Protein AF-A0A955U9M2-F1 (afdb_monomer)

Nearest PDB structures (foldseek):
  5ib0-assembly1_A  TM=7.989E-01  e=4.368E-04  Pseudomonas aeruginosa PAO1
  3ddd-assembly1_A  TM=6.728E-01  e=5.289E-01  Pyrococcus horikoshii
  3fb3-assembly1_A  TM=5.624E-01  e=2.188E+00  Trypanosoma brucei
  3frm-assembly3_E  TM=4.146E-01  e=1.458E+00  Staphylococcus epidermidis ATCC 12228
  2dxq-assembly1_B  TM=5.419E-01  e=4.301E+00  Agrobacterium fabrum str. C58

Sequence (76 aa):
MPLEIKEMTIADYDEAIALWEQTEGMCLREADSKNGIEAYLKRNPNLSFVARYNGNSSERCYVDMMEDEAICTTLP

pLDDT: mean 76.02, std 17.09, range [41.22, 96.0]

Solvent-accessible surface area (backbone atoms only — not comparable to full-atom values): 4667 Å² total; per-residue (Å²): 132,55,72,46,77,44,73,55,50,76,86,47,42,74,63,49,51,59,50,48,77,69,38,86,92,61,80,88,52,77,61,72,33,74,66,35,46,44,53,46,47,72,76,41,72,93,57,39,36,31,41,38,41,65,54,101,54,83,35,49,32,51,32,53,55,86,62,104,54,77,50,75,56,76,51,131

Structure (mmCIF, N/CA/C/O backbone):
data_AF-A0A955U9M2-F1
#
_entry.id   AF-A0A955U9M2-F1
#
loop_
_atom_site.group_PDB
_atom_site.id
_atom_site.type_symbol
_atom_site.label_atom_id
_atom_site.label_alt_id
_atom_site.label_comp_id
_atom_site.label_asym_id
_atom_site.label_entity_id
_atom_site.label_seq_id
_atom_site.pdbx_PDB_ins_code
_atom_site.Cartn_x
_atom_site.Cartn_y
_atom_site.Cartn_z
_atom_site.occupancy
_atom_site.B_iso_or_equiv
_atom_site.auth_seq_id
_atom_site.auth_comp_id
_atom_site.auth_asym_id
_atom_site.auth_atom_id
_atom_site.pdbx_PDB_model_num
ATOM 1 N N . MET A 1 1 ? -17.173 -4.007 15.357 1.00 59.69 1 MET A N 1
ATOM 2 C CA . MET A 1 1 ? -15.800 -3.594 15.011 1.00 59.69 1 MET A CA 1
ATOM 3 C C . MET A 1 1 ? -15.160 -4.681 14.149 1.00 59.69 1 MET A C 1
ATOM 5 O O . MET A 1 1 ? -14.408 -5.483 14.691 1.00 59.69 1 MET A O 1
ATOM 9 N N . PRO A 1 2 ? -15.488 -4.811 12.850 1.00 74.25 2 PRO A N 1
ATOM 10 C CA . PRO A 1 2 ? -14.756 -5.718 11.978 1.00 74.25 2 PR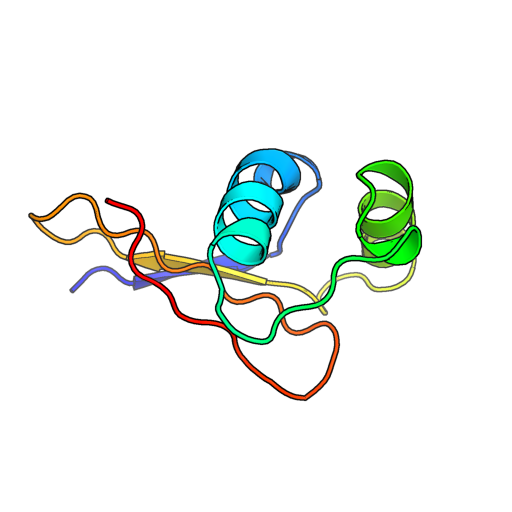O A CA 1
ATOM 11 C C . PRO A 1 2 ? -13.506 -4.985 11.489 1.00 74.25 2 PRO A C 1
ATOM 13 O O . PRO A 1 2 ? -13.586 -4.119 10.619 1.00 74.25 2 PRO A O 1
ATOM 16 N N . LEU A 1 3 ? -12.377 -5.301 12.112 1.00 77.06 3 LEU A N 1
ATOM 17 C CA . LEU A 1 3 ? -11.059 -5.013 11.569 1.00 77.06 3 LEU A CA 1
ATOM 18 C C . LEU A 1 3 ? -10.635 -6.243 10.766 1.00 77.06 3 LEU A C 1
ATOM 20 O O . LEU A 1 3 ? -10.558 -7.339 11.320 1.00 77.06 3 LEU A O 1
ATOM 24 N N . GLU A 1 4 ? -10.392 -6.068 9.475 1.00 84.94 4 GLU A N 1
ATOM 25 C CA . GLU A 1 4 ? -9.827 -7.098 8.610 1.00 84.94 4 GLU A CA 1
ATOM 26 C C . GLU A 1 4 ? -8.353 -6.780 8.367 1.00 84.94 4 GLU A C 1
ATOM 28 O O . GLU A 1 4 ? -8.019 -5.663 7.982 1.00 84.94 4 GLU A O 1
ATOM 33 N N . ILE A 1 5 ? -7.472 -7.751 8.600 1.00 86.31 5 ILE A N 1
ATOM 34 C CA . ILE A 1 5 ? -6.044 -7.642 8.295 1.00 86.31 5 ILE A CA 1
ATOM 35 C C . ILE A 1 5 ? -5.723 -8.716 7.263 1.00 86.31 5 ILE A C 1
ATOM 37 O O . ILE A 1 5 ? -6.019 -9.891 7.483 1.00 86.31 5 ILE A O 1
ATOM 41 N N . LYS A 1 6 ? -5.118 -8.319 6.145 1.00 88.94 6 LYS A N 1
ATOM 42 C CA . LYS A 1 6 ? -4.667 -9.234 5.089 1.00 88.94 6 LYS A CA 1
ATOM 43 C C . LYS A 1 6 ? -3.282 -8.832 4.590 1.00 88.94 6 LYS A C 1
ATOM 45 O O . LYS A 1 6 ? -2.862 -7.702 4.811 1.00 88.94 6 LYS A O 1
ATOM 50 N N . GLU A 1 7 ? -2.584 -9.744 3.922 1.00 91.06 7 GLU A N 1
ATOM 51 C CA . GLU A 1 7 ? -1.321 -9.422 3.248 1.00 91.06 7 GLU A CA 1
ATOM 52 C C . GLU A 1 7 ? -1.552 -8.349 2.172 1.00 91.06 7 GLU A C 1
ATOM 54 O O . GLU A 1 7 ? -2.571 -8.362 1.470 1.00 91.06 7 GLU A O 1
ATOM 59 N N . MET A 1 8 ? -0.621 -7.401 2.072 1.00 89.94 8 MET A N 1
ATOM 60 C CA . MET A 1 8 ? -0.658 -6.373 1.042 1.00 89.94 8 MET A CA 1
ATOM 61 C C . MET A 1 8 ? -0.284 -6.982 -0.305 1.00 89.94 8 MET A C 1
ATOM 63 O O . MET A 1 8 ? 0.722 -7.673 -0.448 1.00 89.94 8 MET A O 1
ATOM 67 N N . THR A 1 9 ? -1.071 -6.665 -1.323 1.00 92.81 9 THR A N 1
ATOM 68 C CA . THR A 1 9 ? -0.767 -7.014 -2.708 1.00 92.81 9 THR A CA 1
ATOM 69 C C . THR A 1 9 ? -0.621 -5.751 -3.541 1.00 92.81 9 THR A C 1
ATOM 71 O O . THR A 1 9 ? -1.059 -4.670 -3.150 1.00 92.81 9 THR A O 1
ATOM 74 N N . ILE A 1 10 ? -0.073 -5.879 -4.751 1.00 94.06 10 ILE A N 1
ATOM 75 C CA . ILE A 1 10 ? 0.022 -4.738 -5.672 1.00 94.06 10 ILE A CA 1
ATOM 76 C C .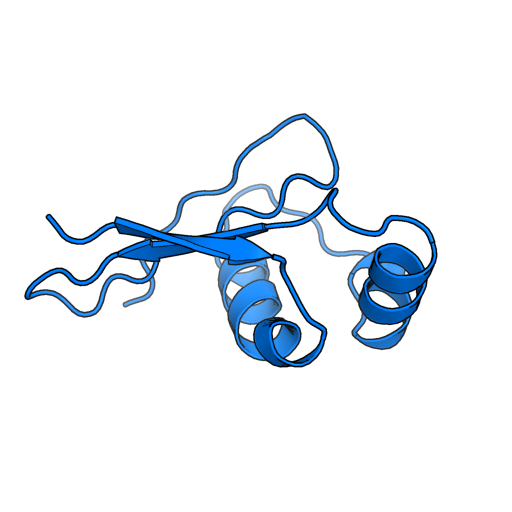 ILE A 1 10 ? -1.353 -4.163 -6.061 1.00 94.06 10 ILE A C 1
ATOM 78 O O . ILE A 1 10 ? -1.441 -3.020 -6.504 1.00 94.06 10 ILE A O 1
ATOM 82 N N . ALA A 1 11 ? -2.434 -4.928 -5.875 1.00 93.62 11 ALA A N 1
ATOM 83 C CA . ALA A 1 11 ? -3.795 -4.445 -6.083 1.00 93.62 11 ALA A CA 1
ATOM 84 C C . ALA A 1 11 ? -4.230 -3.418 -5.023 1.00 93.62 11 ALA A C 1
ATOM 86 O O . ALA A 1 11 ? -5.127 -2.627 -5.286 1.00 93.62 11 ALA A O 1
ATOM 87 N N . ASP A 1 12 ? -3.591 -3.409 -3.851 1.00 90.69 12 ASP A N 1
ATOM 88 C CA . ASP A 1 12 ? -3.870 -2.459 -2.774 1.00 90.69 12 ASP A CA 1
ATOM 89 C C . ASP A 1 12 ? -3.068 -1.144 -2.936 1.00 90.69 12 ASP A C 1
ATOM 91 O O . ASP A 1 12 ? -3.293 -0.197 -2.187 1.00 90.69 12 ASP A O 1
ATOM 95 N N . TYR A 1 13 ? -2.158 -1.058 -3.921 1.00 90.94 13 TYR A N 1
ATOM 96 C CA . TYR A 1 13 ? -1.255 0.087 -4.118 1.00 90.94 13 TYR A CA 1
ATOM 97 C C . TYR A 1 13 ? -1.983 1.418 -4.296 1.00 90.94 13 TYR A C 1
ATOM 99 O O . TYR A 1 13 ? -1.612 2.399 -3.663 1.00 90.94 13 TYR A O 1
ATOM 107 N N . ASP A 1 14 ? -3.015 1.455 -5.142 1.00 90.81 14 ASP A N 1
ATOM 108 C CA . ASP A 1 14 ? -3.697 2.711 -5.469 1.00 90.81 14 ASP A CA 1
ATOM 109 C C . ASP A 1 14 ? -4.413 3.295 -4.228 1.00 90.81 14 ASP A C 1
ATOM 111 O O . ASP A 1 14 ? -4.501 4.510 -4.073 1.00 90.81 14 ASP A O 1
ATOM 115 N N . GLU A 1 15 ? -4.881 2.441 -3.307 1.00 85.88 15 GLU A N 1
ATOM 116 C CA . GLU A 1 15 ? -5.451 2.879 -2.025 1.00 85.88 15 GLU A CA 1
ATOM 117 C C . GLU A 1 15 ? -4.355 3.268 -1.017 1.00 85.88 15 GLU A C 1
ATOM 119 O O . GLU A 1 15 ? -4.506 4.255 -0.297 1.00 85.88 15 GLU A O 1
ATOM 124 N N . ALA A 1 16 ? -3.243 2.528 -0.984 1.00 86.38 16 ALA A N 1
ATOM 125 C CA . ALA A 1 16 ? -2.117 2.809 -0.096 1.00 86.38 16 ALA A CA 1
ATOM 126 C C . ALA A 1 16 ? -1.443 4.152 -0.423 1.00 86.38 16 ALA A C 1
ATOM 128 O O . ALA A 1 16 ? -1.261 4.971 0.473 1.00 86.38 16 ALA A O 1
ATOM 129 N N . ILE A 1 17 ? -1.151 4.424 -1.700 1.00 87.94 17 ILE A N 1
ATOM 130 C CA . ILE A 1 17 ? -0.502 5.673 -2.121 1.00 87.94 17 ILE A CA 1
ATOM 131 C C . ILE A 1 17 ? -1.380 6.893 -1.825 1.00 87.94 17 ILE A C 1
ATOM 133 O O . ILE A 1 17 ? -0.881 7.899 -1.336 1.00 87.94 17 ILE A O 1
ATOM 137 N N . ALA A 1 18 ? -2.699 6.784 -2.015 1.00 87.31 18 ALA A N 1
ATOM 138 C CA . ALA A 1 18 ? -3.630 7.860 -1.688 1.00 87.31 18 ALA A CA 1
ATOM 139 C C . ALA A 1 18 ? -3.648 8.175 -0.182 1.00 87.31 18 ALA A C 1
ATOM 141 O O . ALA A 1 18 ? -3.821 9.332 0.203 1.00 87.31 18 ALA A O 1
ATOM 142 N N . LEU A 1 19 ? -3.471 7.157 0.670 1.00 83.00 19 LEU A N 1
ATOM 143 C CA . LEU A 1 19 ? -3.347 7.329 2.118 1.00 83.00 19 LEU A CA 1
ATOM 144 C C . LEU A 1 19 ? -2.027 8.015 2.483 1.00 83.00 19 LEU A C 1
ATOM 146 O O . LEU A 1 19 ? -1.993 8.958 3.273 1.00 83.00 19 LEU A O 1
ATOM 150 N N . TRP A 1 20 ? -0.942 7.526 1.896 1.00 85.31 20 TRP A N 1
ATOM 151 C CA . TRP A 1 20 ? 0.408 8.024 2.095 1.00 85.31 20 TRP A CA 1
ATOM 152 C C . TRP A 1 20 ? 0.547 9.496 1.699 1.00 85.31 20 TRP A C 1
ATOM 154 O O . TRP A 1 20 ? 1.060 10.292 2.479 1.00 85.31 20 TRP A O 1
ATOM 164 N N . GLU A 1 21 ? -0.016 9.889 0.553 1.00 85.81 21 GLU A N 1
ATOM 165 C CA . GLU A 1 21 ? -0.073 11.282 0.085 1.00 85.81 21 GLU A CA 1
ATOM 166 C C . GLU A 1 21 ? -0.822 12.219 1.046 1.00 85.81 21 GLU A C 1
ATOM 168 O O . GLU A 1 21 ? -0.529 13.413 1.105 1.00 85.81 21 GLU A O 1
ATOM 173 N N . GLN A 1 22 ? -1.787 11.694 1.804 1.00 83.31 22 GLN A N 1
ATOM 174 C CA . GLN A 1 22 ? -2.581 12.455 2.775 1.00 83.31 22 GLN A CA 1
ATOM 175 C C . GLN A 1 22 ? -1.992 12.425 4.191 1.00 83.31 22 GLN A C 1
ATOM 177 O O . GLN A 1 22 ? -2.504 13.098 5.087 1.00 83.31 22 GLN A O 1
ATOM 182 N N . THR A 1 23 ? -0.933 11.647 4.418 1.00 79.75 23 THR A N 1
ATOM 183 C CA . THR A 1 23 ? -0.330 11.494 5.740 1.00 79.75 23 THR A CA 1
ATOM 184 C C . THR A 1 23 ? 0.682 12.606 5.985 1.00 79.75 23 THR A C 1
ATOM 186 O O . THR A 1 23 ? 1.730 12.677 5.342 1.00 79.75 23 THR A O 1
ATOM 189 N N . GLU A 1 24 ? 0.381 13.481 6.945 1.00 79.56 24 GLU A N 1
ATOM 190 C CA . GLU A 1 24 ? 1.287 14.558 7.343 1.00 79.56 24 GLU A CA 1
ATOM 191 C C . GLU A 1 24 ? 2.643 13.996 7.797 1.00 79.56 24 GLU A C 1
ATOM 193 O O . GLU A 1 24 ? 2.715 13.057 8.586 1.00 79.56 24 GLU A O 1
ATOM 198 N N . GLY A 1 25 ? 3.729 14.578 7.285 1.00 80.44 25 GLY A N 1
ATOM 199 C CA . GLY A 1 25 ? 5.093 14.148 7.599 1.00 80.44 25 GLY A CA 1
ATOM 200 C C . GLY A 1 25 ? 5.612 12.985 6.749 1.00 80.44 25 GLY A C 1
ATOM 201 O O . GLY A 1 25 ? 6.811 12.709 6.800 1.00 80.44 25 GLY A O 1
ATOM 202 N N . MET A 1 26 ? 4.774 12.357 5.917 1.00 79.81 26 MET A N 1
ATOM 203 C CA . MET A 1 26 ? 5.239 11.337 4.982 1.00 79.81 26 MET A CA 1
ATOM 204 C C . MET A 1 26 ? 5.909 11.965 3.755 1.00 79.81 26 MET A C 1
ATOM 206 O O . MET A 1 26 ? 5.386 12.889 3.134 1.00 79.81 26 MET A O 1
ATOM 210 N N . CYS A 1 27 ? 7.081 11.444 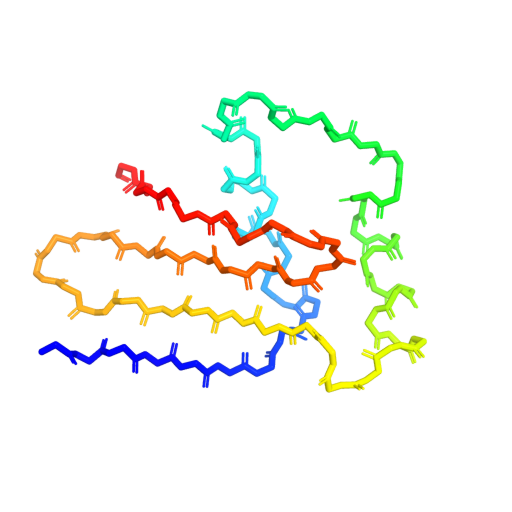3.386 1.00 82.12 27 CYS A N 1
ATOM 211 C CA . CYS A 1 27 ? 7.817 11.873 2.202 1.00 82.12 27 CYS A CA 1
ATOM 212 C C . CYS A 1 27 ? 7.952 10.706 1.224 1.00 82.12 27 CYS A C 1
ATOM 214 O O . CYS A 1 27 ? 8.763 9.806 1.444 1.00 82.12 27 CYS A O 1
ATOM 216 N N . LEU A 1 28 ? 7.162 10.753 0.152 1.00 85.12 28 LEU A N 1
ATOM 217 C CA . LEU A 1 28 ? 7.185 9.762 -0.918 1.00 85.12 28 LEU A CA 1
ATOM 218 C C . LEU A 1 28 ? 8.446 9.894 -1.773 1.00 85.12 28 LEU A C 1
ATOM 220 O O . LEU A 1 28 ? 8.888 10.992 -2.122 1.00 85.12 28 LEU A O 1
ATOM 224 N N . ARG A 1 29 ? 9.021 8.750 -2.126 1.00 87.19 29 ARG A N 1
ATOM 225 C CA . ARG A 1 29 ? 10.235 8.600 -2.930 1.00 87.19 29 ARG A CA 1
ATOM 226 C C . ARG A 1 29 ? 9.949 7.695 -4.127 1.00 87.19 29 ARG A C 1
ATOM 228 O O . ARG A 1 29 ? 8.912 7.051 -4.223 1.00 87.19 29 ARG A O 1
ATOM 235 N N . GLU A 1 30 ? 10.927 7.558 -5.019 1.00 87.56 30 GLU A N 1
ATOM 236 C CA . GLU A 1 30 ? 10.852 6.617 -6.152 1.00 87.56 30 GLU A CA 1
ATOM 237 C C . GLU A 1 30 ? 10.596 5.159 -5.716 1.00 87.56 30 GLU A C 1
ATOM 239 O O . GLU A 1 30 ? 10.002 4.375 -6.462 1.00 87.56 30 GLU A O 1
ATOM 244 N N . ALA A 1 31 ? 11.020 4.791 -4.501 1.00 85.19 31 ALA A N 1
ATOM 245 C CA . ALA A 1 31 ? 10.760 3.477 -3.912 1.00 85.19 31 ALA A CA 1
ATOM 246 C C . ALA A 1 31 ? 9.261 3.215 -3.673 1.00 85.19 31 ALA A C 1
ATOM 248 O O . ALA A 1 31 ? 8.832 2.069 -3.776 1.00 85.19 31 ALA A O 1
ATOM 249 N N . ASP A 1 32 ? 8.474 4.271 -3.458 1.00 89.12 32 ASP A N 1
ATOM 250 C CA . ASP A 1 32 ? 7.029 4.216 -3.212 1.00 89.12 32 ASP A CA 1
ATOM 251 C C . ASP A 1 32 ? 6.218 4.264 -4.520 1.00 89.12 32 ASP A C 1
ATOM 253 O O . ASP A 1 32 ? 4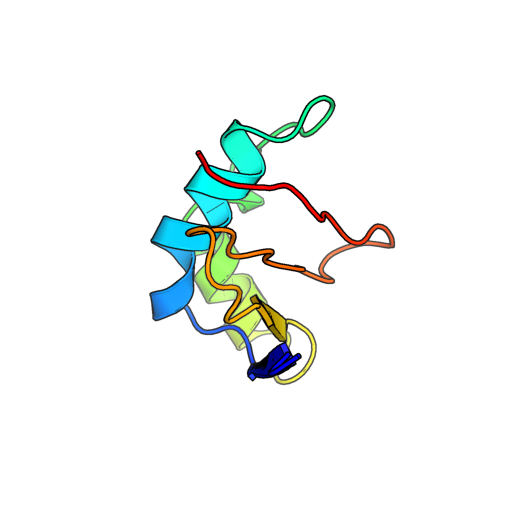.986 4.313 -4.527 1.00 89.12 32 ASP A O 1
ATOM 257 N N . SER A 1 33 ? 6.899 4.233 -5.670 1.00 92.44 33 SER A N 1
ATOM 258 C CA . SER A 1 33 ? 6.253 4.020 -6.963 1.00 92.44 33 SER A CA 1
ATOM 259 C C . SER A 1 33 ? 5.634 2.621 -7.041 1.00 92.44 33 SER A C 1
ATOM 261 O O . SER A 1 33 ? 6.098 1.679 -6.398 1.00 92.44 33 SER A O 1
ATOM 263 N N . LYS A 1 34 ? 4.632 2.438 -7.909 1.00 94.50 34 LYS A N 1
ATOM 264 C CA . LYS A 1 34 ? 3.974 1.134 -8.116 1.00 94.50 34 LYS A CA 1
ATOM 265 C C . LYS A 1 34 ? 4.976 0.014 -8.399 1.00 94.50 34 LYS A C 1
ATOM 267 O O . LYS A 1 34 ? 4.871 -1.074 -7.844 1.00 94.50 34 LYS A O 1
ATOM 272 N N . ASN A 1 35 ? 5.982 0.302 -9.223 1.00 96.00 35 ASN A N 1
ATOM 273 C CA . ASN A 1 35 ? 7.040 -0.652 -9.552 1.00 96.00 35 ASN A CA 1
ATOM 274 C C . ASN A 1 35 ? 7.958 -0.932 -8.353 1.00 96.00 35 ASN A C 1
ATOM 276 O O . ASN A 1 35 ? 8.370 -2.075 -8.159 1.00 96.00 35 ASN A O 1
ATOM 280 N N . GLY A 1 36 ? 8.275 0.094 -7.557 1.00 92.06 36 GLY A N 1
ATOM 281 C CA . GLY A 1 36 ? 9.076 -0.045 -6.341 1.00 92.06 36 GLY A CA 1
ATOM 282 C C . GLY A 1 36 ? 8.385 -0.922 -5.299 1.00 92.06 36 GLY A C 1
ATOM 283 O O . GLY A 1 36 ? 8.977 -1.902 -4.838 1.00 92.06 36 GLY A O 1
ATOM 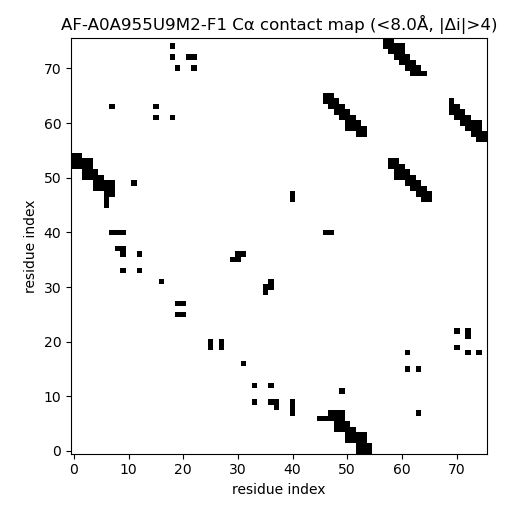284 N N . ILE A 1 37 ? 7.105 -0.656 -5.032 1.00 91.25 37 ILE A N 1
ATOM 285 C CA . ILE A 1 37 ? 6.276 -1.460 -4.129 1.00 91.25 37 ILE A CA 1
ATOM 286 C C . ILE A 1 37 ? 6.115 -2.890 -4.654 1.00 91.25 37 ILE A C 1
ATOM 288 O O . ILE A 1 37 ? 6.315 -3.841 -3.902 1.00 91.25 37 ILE A O 1
ATOM 292 N N . GLU A 1 38 ? 5.842 -3.090 -5.948 1.00 94.62 38 GLU A N 1
ATOM 293 C CA . GLU A 1 38 ? 5.737 -4.442 -6.514 1.00 94.62 38 GLU A CA 1
ATOM 294 C C . GLU A 1 38 ? 7.038 -5.246 -6.340 1.00 94.62 38 GLU A C 1
ATOM 296 O O . GLU A 1 38 ? 7.012 -6.418 -5.950 1.00 94.62 38 GLU A O 1
ATOM 301 N N . ALA A 1 39 ? 8.190 -4.622 -6.606 1.00 92.25 39 ALA A N 1
ATOM 302 C CA . ALA A 1 39 ? 9.495 -5.245 -6.423 1.00 92.25 39 ALA A CA 1
ATOM 303 C C . ALA A 1 39 ? 9.785 -5.550 -4.946 1.00 92.25 39 ALA A C 1
ATOM 305 O O . ALA A 1 39 ? 10.353 -6.603 -4.640 1.00 92.25 39 ALA A O 1
ATOM 306 N N . TYR A 1 40 ? 9.384 -4.663 -4.030 1.00 89.50 40 TYR A N 1
ATOM 307 C CA . TYR A 1 40 ? 9.515 -4.893 -2.597 1.00 89.50 40 TYR A CA 1
ATOM 308 C C . TYR A 1 40 ? 8.669 -6.085 -2.149 1.00 89.50 40 TYR A C 1
ATOM 310 O O . TYR A 1 40 ? 9.223 -7.003 -1.552 1.00 89.50 40 TYR A O 1
ATOM 318 N N . LEU A 1 41 ? 7.374 -6.123 -2.481 1.00 90.44 41 LEU A N 1
ATOM 319 C CA . LEU A 1 41 ? 6.471 -7.215 -2.093 1.00 90.44 41 LEU A CA 1
ATOM 320 C C . LEU A 1 41 ? 6.981 -8.574 -2.598 1.00 90.44 41 LEU A C 1
ATOM 322 O O . LEU A 1 41 ? 6.970 -9.559 -1.866 1.00 90.44 41 LEU A O 1
ATOM 326 N N . LYS A 1 42 ? 7.519 -8.623 -3.826 1.00 92.25 42 LYS A N 1
ATOM 327 C CA . LYS A 1 42 ? 8.139 -9.838 -4.389 1.00 92.25 42 LYS A CA 1
ATOM 328 C C . LYS A 1 42 ? 9.382 -10.290 -3.617 1.00 92.25 42 LYS A C 1
ATOM 330 O O . LYS A 1 42 ? 9.622 -11.489 -3.502 1.00 92.25 42 LYS A O 1
ATOM 335 N N . ARG A 1 43 ? 10.194 -9.351 -3.121 1.00 91.62 43 ARG A N 1
ATOM 336 C CA . ARG A 1 43 ? 11.404 -9.642 -2.333 1.00 91.62 43 ARG A CA 1
ATOM 337 C C . ARG A 1 43 ? 11.080 -10.007 -0.881 1.00 91.62 43 ARG A C 1
ATOM 339 O O . ARG A 1 43 ? 11.834 -10.762 -0.274 1.00 91.62 43 ARG A O 1
ATOM 346 N N . ASN A 1 44 ? 9.978 -9.477 -0.360 1.00 86.81 44 ASN A N 1
ATOM 347 C CA . ASN A 1 44 ? 9.600 -9.488 1.049 1.00 86.81 44 ASN A CA 1
ATOM 348 C C . ASN A 1 44 ? 8.197 -10.100 1.255 1.00 86.81 44 ASN A C 1
ATOM 350 O O . ASN A 1 44 ? 7.292 -9.416 1.738 1.00 86.81 44 ASN A O 1
ATOM 354 N N . PRO A 1 45 ? 7.984 -11.376 0.887 1.00 87.88 45 PRO A N 1
ATOM 355 C CA . PRO A 1 45 ? 6.683 -12.015 1.060 1.00 87.88 45 PRO A CA 1
ATOM 356 C C . PRO A 1 45 ? 6.315 -12.121 2.548 1.00 87.88 45 PRO A C 1
ATOM 358 O O . PRO A 1 45 ? 7.172 -12.432 3.378 1.00 87.88 45 PRO A O 1
ATOM 361 N N . ASN A 1 46 ? 5.034 -11.944 2.879 1.00 85.38 46 ASN A N 1
ATOM 362 C CA . ASN A 1 46 ? 4.479 -11.976 4.240 1.00 85.38 46 ASN A CA 1
ATOM 363 C C . ASN A 1 46 ? 4.988 -10.880 5.200 1.00 85.38 46 ASN A C 1
ATOM 365 O O . ASN A 1 46 ? 4.861 -11.042 6.416 1.00 85.38 46 ASN A O 1
ATOM 369 N N . LEU A 1 47 ? 5.584 -9.795 4.690 1.00 83.94 47 LEU A N 1
ATOM 370 C CA . LEU A 1 47 ? 6.096 -8.693 5.523 1.00 83.94 47 LEU A CA 1
ATOM 371 C C . LEU A 1 47 ? 5.240 -7.421 5.470 1.00 83.94 47 LEU A C 1
ATOM 373 O O . LEU A 1 47 ? 5.275 -6.640 6.415 1.00 83.94 47 LEU A O 1
ATOM 377 N N . SER A 1 48 ? 4.426 -7.245 4.428 1.00 85.31 48 SER A N 1
ATOM 378 C CA . SER A 1 48 ? 3.511 -6.106 4.297 1.00 85.31 48 SER A CA 1
ATOM 379 C C . SER A 1 48 ? 2.062 -6.555 4.452 1.00 85.31 48 SER A C 1
ATOM 381 O O . SER A 1 48 ? 1.636 -7.558 3.875 1.00 85.31 48 SER A O 1
ATOM 383 N N . PHE A 1 49 ? 1.282 -5.787 5.205 1.00 86.81 49 PHE A N 1
ATOM 384 C CA . PHE A 1 49 ? -0.127 -6.060 5.473 1.00 86.81 49 PHE A CA 1
ATOM 385 C C . PHE A 1 49 ? -0.966 -4.832 5.145 1.00 86.81 49 PHE A C 1
ATOM 387 O O . PHE A 1 49 ? -0.448 -3.754 4.902 1.00 86.81 49 PHE A O 1
ATOM 394 N N . VAL A 1 50 ? -2.278 -5.002 5.099 1.00 85.50 50 VAL A N 1
ATOM 395 C CA . VAL A 1 50 ? -3.237 -3.907 5.062 1.00 85.50 50 VAL A CA 1
ATOM 396 C C . VAL A 1 50 ? -4.320 -4.197 6.081 1.00 85.50 50 VAL A C 1
ATOM 398 O O . VAL A 1 50 ? -4.901 -5.285 6.105 1.00 85.50 50 VAL A O 1
ATOM 401 N N . ALA A 1 51 ? -4.587 -3.212 6.927 1.00 82.94 51 ALA A N 1
ATOM 402 C CA . ALA A 1 51 ? -5.772 -3.190 7.757 1.00 82.94 51 ALA A CA 1
ATOM 403 C C . ALA A 1 51 ? -6.931 -2.573 6.959 1.00 82.94 51 ALA A C 1
ATOM 405 O O . A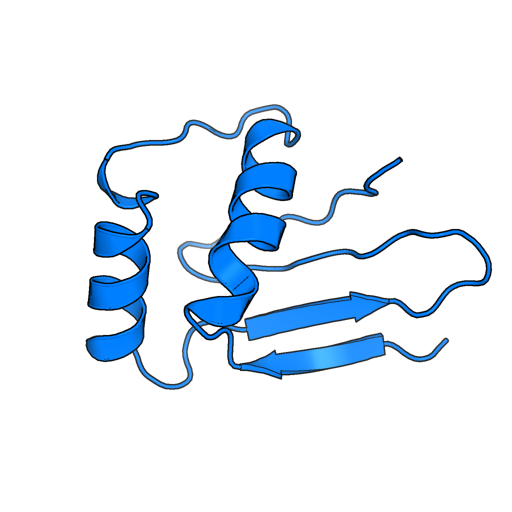LA A 1 51 ? -6.734 -1.742 6.076 1.00 82.94 51 ALA A O 1
ATOM 406 N N . ARG A 1 52 ? -8.156 -3.014 7.228 1.00 80.00 52 ARG A N 1
ATOM 407 C CA . ARG A 1 52 ? -9.386 -2.386 6.749 1.00 80.00 52 ARG A CA 1
ATOM 408 C C . ARG A 1 52 ? -10.382 -2.373 7.885 1.00 80.00 52 ARG A C 1
ATOM 410 O O . ARG A 1 52 ? -10.708 -3.416 8.452 1.00 80.00 52 ARG A O 1
ATOM 417 N N . TYR A 1 53 ? -10.862 -1.186 8.216 1.00 79.31 53 TYR A N 1
ATOM 418 C CA . TYR A 1 53 ? -11.911 -1.020 9.203 1.00 79.31 53 TYR A CA 1
ATOM 419 C C . TYR A 1 53 ? -13.258 -0.875 8.493 1.00 79.31 53 TYR A C 1
ATOM 421 O O . TYR A 1 53 ? -13.420 -0.039 7.612 1.00 79.31 53 TYR A O 1
ATOM 429 N N . ASN A 1 54 ? -14.227 -1.709 8.869 1.00 68.50 54 ASN A N 1
ATOM 430 C CA . ASN A 1 54 ? -15.604 -1.609 8.385 1.00 68.50 54 ASN A CA 1
ATOM 431 C C . ASN A 1 54 ? -16.464 -0.910 9.453 1.00 68.50 54 ASN A C 1
ATOM 433 O O . ASN A 1 54 ? -17.233 -1.552 10.177 1.00 68.50 54 ASN A O 1
ATOM 437 N N . GLY A 1 55 ? -16.272 0.404 9.603 1.00 63.06 55 GLY A N 1
ATOM 438 C CA . GLY A 1 55 ? -17.127 1.289 10.398 1.00 63.06 55 GLY A CA 1
ATOM 439 C C . GLY A 1 55 ? -18.309 1.833 9.588 1.00 63.06 55 GLY A C 1
ATOM 440 O O . GLY A 1 55 ? -18.280 1.836 8.364 1.00 63.06 55 GLY A O 1
ATOM 441 N N . ASN A 1 56 ? -19.367 2.302 10.261 1.00 53.97 56 ASN A N 1
ATOM 442 C CA . ASN A 1 56 ? -20.509 2.971 9.605 1.00 53.97 56 ASN A CA 1
ATOM 443 C C . ASN A 1 56 ? -20.155 4.353 9.016 1.00 53.97 56 ASN A C 1
ATOM 445 O O . ASN A 1 56 ? -20.970 4.940 8.308 1.00 53.97 56 ASN A O 1
ATOM 449 N N . SER A 1 57 ? -18.964 4.867 9.307 1.00 45.12 57 SER A N 1
ATOM 450 C CA . SER A 1 57 ? -18.289 5.922 8.559 1.00 45.12 57 SER A CA 1
ATOM 451 C C . SER A 1 57 ? -17.241 5.261 7.665 1.00 45.12 57 SER A C 1
ATOM 453 O O . SER A 1 57 ? -16.596 4.298 8.070 1.00 45.12 57 SER A O 1
ATOM 455 N N . SER A 1 58 ? -17.116 5.751 6.438 1.00 50.12 58 SER A N 1
ATOM 456 C CA . SER A 1 58 ? -16.284 5.305 5.310 1.00 50.12 58 SER A CA 1
ATOM 457 C C . SER A 1 58 ? -14.758 5.302 5.557 1.00 50.12 58 SER A C 1
ATOM 459 O O . SER A 1 58 ? -13.967 5.485 4.641 1.00 50.12 58 SER A O 1
ATOM 461 N N . GLU A 1 59 ? -14.328 5.056 6.789 1.00 51.66 59 GLU A N 1
ATOM 462 C CA . GLU A 1 59 ? -12.953 5.141 7.262 1.00 51.66 59 GLU A CA 1
ATOM 463 C C . GLU A 1 59 ? -12.230 3.806 7.036 1.00 51.66 59 GLU A C 1
ATOM 465 O O . GLU A 1 59 ? -12.409 2.842 7.782 1.00 51.66 59 GLU A O 1
ATOM 470 N N . ARG A 1 60 ? -11.395 3.737 5.994 1.00 54.12 60 ARG A N 1
ATOM 471 C CA . ARG A 1 60 ? -10.440 2.637 5.790 1.00 54.12 60 ARG A CA 1
ATOM 472 C C . ARG A 1 60 ? -9.060 3.079 6.265 1.00 54.12 60 ARG A C 1
ATOM 474 O O . ARG A 1 60 ? -8.480 3.981 5.674 1.00 54.12 60 ARG A O 1
ATOM 481 N N . CYS A 1 61 ? -8.530 2.418 7.288 1.00 55.00 61 CYS A N 1
ATOM 482 C CA . CYS A 1 61 ? -7.169 2.651 7.772 1.00 55.00 61 CYS A CA 1
ATOM 483 C C . CYS A 1 61 ? -6.226 1.586 7.202 1.00 55.00 61 CYS A C 1
ATOM 485 O O . CYS A 1 61 ? -6.368 0.430 7.588 1.00 55.00 61 CYS A O 1
ATOM 487 N N . TYR A 1 62 ? -5.271 1.953 6.341 1.00 57.12 62 TYR A N 1
ATOM 488 C CA . TYR A 1 62 ? -4.213 1.052 5.854 1.00 57.12 62 TYR A CA 1
ATOM 489 C C . TYR A 1 62 ? -2.966 1.169 6.721 1.00 57.12 62 TYR A C 1
ATOM 491 O O . TYR A 1 62 ? -2.617 2.273 7.106 1.00 57.12 62 TYR A O 1
ATOM 499 N N . VAL A 1 63 ? -2.286 0.050 6.974 1.00 53.03 63 VAL A N 1
ATOM 500 C CA . VAL A 1 63 ? -1.033 -0.004 7.739 1.00 53.03 63 VAL A CA 1
ATOM 501 C C . VAL A 1 63 ? -0.010 -0.733 6.883 1.00 53.03 63 VAL A C 1
ATOM 503 O O . VAL A 1 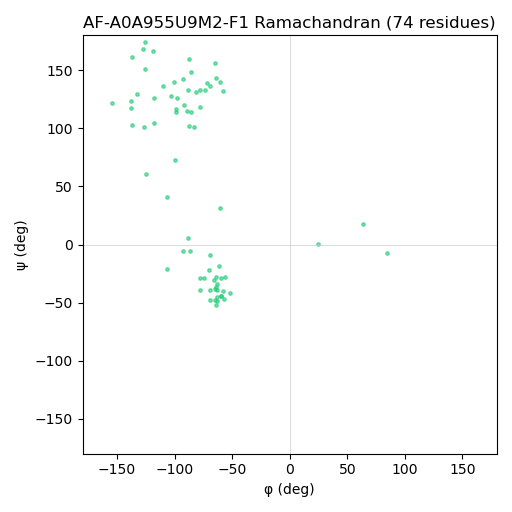63 ? -0.072 -1.954 6.832 1.00 53.03 63 VAL A O 1
ATOM 506 N N . ASP A 1 64 ? 0.901 -0.021 6.219 1.00 55.56 64 ASP A N 1
ATOM 507 C CA . ASP A 1 64 ? 2.088 -0.660 5.640 1.00 55.56 64 ASP A CA 1
ATOM 508 C C . ASP A 1 64 ? 3.195 -0.694 6.696 1.00 55.56 64 ASP A C 1
ATOM 510 O O . ASP A 1 64 ? 3.437 0.291 7.389 1.00 55.56 64 ASP A O 1
ATOM 514 N N . MET A 1 65 ? 3.829 -1.851 6.844 1.00 54.97 65 MET A N 1
ATOM 515 C CA . MET A 1 65 ? 4.866 -2.128 7.841 1.00 54.97 65 MET A CA 1
ATOM 516 C C . MET A 1 65 ? 6.238 -2.199 7.154 1.00 54.97 65 MET A C 1
ATOM 518 O O . MET A 1 65 ? 7.026 -3.097 7.447 1.00 54.97 65 MET A O 1
ATOM 522 N N . MET A 1 66 ? 6.522 -1.314 6.189 1.00 54.91 66 MET A N 1
ATOM 523 C CA . MET A 1 66 ? 7.806 -1.357 5.475 1.00 54.91 66 MET A CA 1
ATOM 524 C C . MET A 1 66 ? 8.990 -0.844 6.304 1.00 54.91 66 MET A C 1
ATOM 526 O O . MET A 1 66 ? 10.091 -1.356 6.105 1.00 54.91 66 MET A O 1
ATOM 530 N N . GLU A 1 67 ? 8.788 0.084 7.246 1.00 47.84 67 GLU A N 1
ATOM 531 C CA . GLU A 1 67 ? 9.811 0.589 8.179 1.00 47.84 67 GLU A CA 1
ATOM 532 C C . GLU A 1 67 ? 9.120 1.103 9.453 1.00 47.84 67 GLU A C 1
ATOM 534 O O . GLU A 1 67 ? 8.267 1.960 9.304 1.00 47.84 67 GLU A O 1
ATOM 539 N N . ASP A 1 68 ? 9.458 0.553 10.636 1.00 44.56 68 ASP A N 1
ATOM 540 C CA . ASP A 1 68 ? 9.213 0.942 12.057 1.00 44.56 68 ASP A CA 1
ATOM 541 C C . ASP A 1 68 ? 8.023 1.848 12.508 1.00 44.56 68 ASP A C 1
ATOM 543 O O . ASP A 1 68 ? 7.852 2.058 13.711 1.00 44.56 68 ASP A O 1
ATOM 547 N N . GLU A 1 69 ? 7.138 2.328 11.637 1.00 45.41 69 GLU A N 1
ATOM 548 C CA . GLU A 1 69 ? 6.031 3.237 11.927 1.00 45.41 69 GLU A CA 1
ATOM 549 C C . GLU A 1 69 ? 4.760 2.803 11.182 1.00 45.41 69 GLU A C 1
ATOM 551 O O . GLU A 1 69 ? 4.683 2.783 9.956 1.00 45.41 69 GLU A O 1
ATOM 556 N N . ALA A 1 70 ? 3.722 2.454 11.945 1.00 48.69 70 ALA A N 1
ATOM 557 C CA . ALA A 1 70 ? 2.399 2.177 11.402 1.00 48.69 70 ALA A CA 1
ATOM 558 C C . ALA A 1 70 ? 1.684 3.497 11.079 1.00 48.69 70 ALA A C 1
ATOM 560 O O . ALA A 1 70 ? 1.386 4.281 11.982 1.00 48.69 70 ALA A O 1
ATOM 561 N N . ILE A 1 71 ? 1.349 3.726 9.810 1.00 53.22 71 ILE A N 1
ATOM 562 C CA . ILE A 1 71 ? 0.486 4.846 9.415 1.00 53.22 71 ILE A CA 1
ATOM 563 C C . ILE A 1 71 ? -0.972 4.448 9.642 1.00 53.22 71 ILE A C 1
ATOM 565 O O . ILE A 1 71 ? -1.388 3.362 9.265 1.00 53.22 71 ILE A O 1
ATOM 569 N N . CYS A 1 72 ? -1.758 5.304 10.291 1.00 48.47 72 CYS A N 1
ATOM 570 C CA . CYS A 1 72 ? -3.199 5.127 10.451 1.00 48.47 72 CYS A CA 1
ATOM 571 C C . CYS A 1 72 ? -3.849 6.486 10.214 1.00 48.47 72 CYS A C 1
ATOM 573 O O . CYS A 1 72 ? -3.780 7.360 11.077 1.00 48.47 72 CYS A O 1
ATOM 575 N N . THR A 1 73 ? -4.447 6.686 9.040 1.00 52.62 73 THR A N 1
ATOM 576 C CA . THR A 1 73 ? -5.212 7.904 8.752 1.00 52.62 73 THR A CA 1
ATOM 577 C C . THR A 1 73 ? -6.619 7.546 8.284 1.00 52.62 73 THR A C 1
ATOM 579 O O . THR A 1 73 ? -6.878 6.456 7.768 1.00 52.62 73 THR A O 1
ATOM 582 N N . THR A 1 74 ? -7.558 8.447 8.552 1.00 47.00 74 THR A N 1
ATOM 583 C CA . THR A 1 74 ? -8.945 8.366 8.094 1.00 47.00 74 THR A CA 1
ATOM 584 C C . THR A 1 74 ? -9.043 9.042 6.731 1.00 47.00 74 THR A C 1
ATOM 586 O O . THR A 1 74 ? -8.832 10.252 6.643 1.00 47.00 74 THR A O 1
ATOM 589 N N . LEU A 1 75 ? -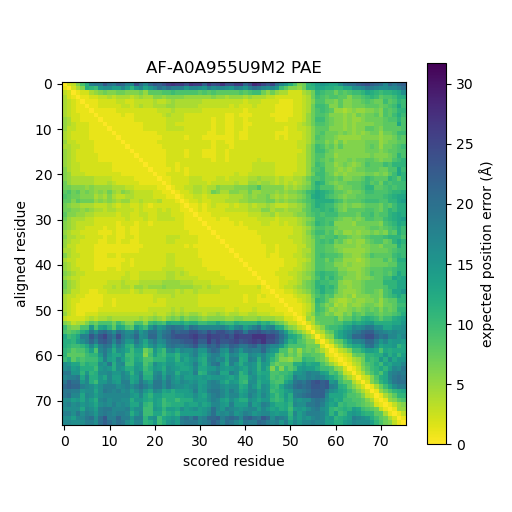9.365 8.283 5.681 1.00 41.22 75 LEU A N 1
ATOM 590 C CA . LEU A 1 75 ? -9.761 8.859 4.392 1.00 41.22 75 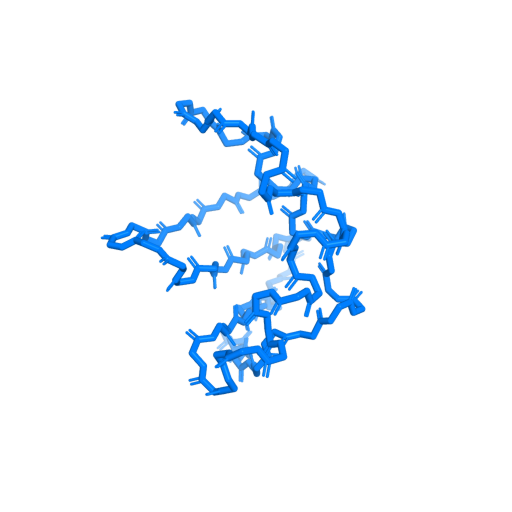LEU A CA 1
ATOM 591 C C . LEU A 1 75 ? -11.147 9.530 4.538 1.00 41.22 75 LEU A C 1
ATOM 593 O O . LEU A 1 75 ? -12.010 8.936 5.192 1.00 41.22 75 LEU A O 1
ATOM 597 N N . PRO A 1 76 ? -11.365 10.740 3.985 1.00 44.91 76 PRO A N 1
ATOM 598 C CA . PRO A 1 76 ? -12.675 11.396 3.983 1.00 44.91 76 PRO A CA 1
ATOM 599 C C . PRO A 1 76 ? -13.728 10.657 3.140 1.00 44.91 76 PRO A C 1
ATOM 601 O O . PRO A 1 76 ? -13.361 10.030 2.119 1.00 44.91 76 PRO A O 1
#

Foldseek 3Di:
DDKDKAADDLVCLVVVVVLQVVDPPRDDDPCSPSVNVNVCCVVDPPQFMFIADDDPPPFGFTFGPPDDDGGGDGDD

Radius of gyration: 12.18 Å; Cα contacts (8 Å, |Δi|>4): 104; chains: 1; bounding box: 32×27×25 Å

Secondary structure (DSSP, 8-state):
--EEEEE--GGGHHHHHHHHHHSTT----GGGSHHHHHHHHHHSTTS-EEEEE--SS--------SSS--------

Mean predicted aligned error: 7.38 Å